Protein AF-K2C068-F1 (afdb_monomer_lite)

Foldseek 3Di:
DVVPVVVVVVVCVVVVVVLVVVLCDLAQQGVVVVVVLVVVVVVDPHDDVVVSVVSNVVRVVVVVVVVVVVVVVVVCVVVVD

Structure (mmCIF, N/CA/C/O backbone):
data_AF-K2C068-F1
#
_entry.id   AF-K2C068-F1
#
loop_
_atom_site.group_PDB
_atom_site.id
_atom_site.type_symbol
_atom_site.label_atom_id
_atom_site.label_alt_id
_atom_site.label_comp_id
_atom_site.label_asym_id
_atom_site.label_entity_id
_atom_site.label_seq_id
_atom_site.pdbx_PDB_ins_code
_atom_site.Cartn_x
_atom_site.Cartn_y
_atom_site.Cartn_z
_atom_site.occupancy
_atom_site.B_iso_or_equiv
_atom_site.auth_seq_id
_atom_site.auth_comp_id
_atom_site.auth_asym_id
_atom_site.auth_atom_id
_atom_site.pdbx_PDB_model_num
ATOM 1 N N . MET A 1 1 ? 33.477 -2.235 -14.947 1.00 55.06 1 MET A N 1
ATOM 2 C CA . MET A 1 1 ? 32.342 -2.974 -14.345 1.00 55.06 1 MET A CA 1
ATOM 3 C C . MET A 1 1 ? 32.000 -2.554 -12.902 1.00 55.06 1 MET A C 1
ATOM 5 O O . MET A 1 1 ? 31.138 -3.181 -12.310 1.00 55.06 1 MET A O 1
ATOM 9 N N . LYS A 1 2 ? 32.592 -1.486 -12.328 1.00 57.22 2 LYS A N 1
ATOM 10 C CA . LYS A 1 2 ? 32.240 -1.006 -10.971 1.00 57.22 2 LYS A CA 1
ATOM 11 C C . LYS A 1 2 ? 30.923 -0.210 -10.893 1.00 57.22 2 LYS A C 1
ATOM 13 O O . LYS A 1 2 ? 30.308 -0.199 -9.841 1.00 57.22 2 LYS A O 1
ATOM 18 N N . TYR A 1 3 ? 30.442 0.338 -12.012 1.00 62.19 3 TYR A N 1
ATOM 19 C CA . TYR A 1 3 ? 29.156 1.051 -12.086 1.00 62.19 3 TYR A CA 1
ATOM 20 C C . TYR A 1 3 ? 27.916 0.139 -12.040 1.00 62.19 3 TYR A C 1
ATOM 22 O O . TYR A 1 3 ? 26.807 0.620 -11.845 1.00 62.19 3 TYR A O 1
ATOM 30 N N . GLY A 1 4 ? 28.082 -1.179 -12.218 1.00 79.56 4 GLY A N 1
ATOM 31 C CA . GLY A 1 4 ? 26.951 -2.113 -12.230 1.00 79.56 4 GLY A CA 1
ATOM 32 C C . GLY A 1 4 ? 26.278 -2.257 -10.864 1.00 79.56 4 GLY A C 1
ATOM 33 O O . GLY A 1 4 ? 25.057 -2.323 -10.787 1.00 79.56 4 GLY A O 1
ATOM 34 N N . TRP A 1 5 ? 27.056 -2.258 -9.778 1.00 87.50 5 TRP A N 1
ATOM 35 C CA . TRP A 1 5 ? 26.510 -2.386 -8.422 1.00 87.50 5 TRP A CA 1
ATOM 36 C C . TRP A 1 5 ? 25.853 -1.118 -7.906 1.00 87.50 5 TRP A C 1
ATOM 38 O O . TRP A 1 5 ? 24.815 -1.212 -7.262 1.00 87.50 5 TRP A O 1
ATOM 48 N N . GLU A 1 6 ? 26.385 0.050 -8.249 1.00 89.81 6 GLU A N 1
ATOM 49 C CA . GLU A 1 6 ? 25.750 1.325 -7.909 1.00 89.81 6 GLU A CA 1
ATOM 50 C C . GLU A 1 6 ? 24.390 1.468 -8.611 1.00 89.81 6 GLU A C 1
ATOM 52 O O . GLU A 1 6 ? 23.398 1.750 -7.945 1.00 89.81 6 GLU A O 1
ATOM 57 N N . ALA A 1 7 ? 24.303 1.143 -9.907 1.00 90.50 7 ALA A N 1
ATOM 58 C CA . ALA A 1 7 ? 23.044 1.190 -10.656 1.00 90.50 7 ALA A CA 1
ATOM 59 C C . ALA A 1 7 ? 21.986 0.203 -10.123 1.00 90.50 7 ALA A C 1
ATOM 61 O O . ALA A 1 7 ? 20.800 0.523 -10.057 1.00 90.50 7 ALA A O 1
ATOM 62 N N . VAL A 1 8 ? 22.401 -1.001 -9.712 1.00 93.19 8 VAL A N 1
ATOM 63 C CA . VAL A 1 8 ? 21.486 -1.978 -9.098 1.00 93.19 8 VAL A CA 1
ATOM 64 C C . VAL A 1 8 ? 21.006 -1.490 -7.733 1.00 93.19 8 VAL A C 1
ATOM 66 O O . VAL A 1 8 ? 19.819 -1.601 -7.439 1.00 93.19 8 VAL A O 1
ATOM 69 N N . LEU A 1 9 ? 21.892 -0.930 -6.905 1.00 94.19 9 LEU A N 1
ATOM 70 C CA . LEU A 1 9 ? 21.513 -0.372 -5.605 1.00 94.19 9 LEU A CA 1
ATOM 71 C C . LEU A 1 9 ? 20.558 0.814 -5.752 1.00 94.19 9 LEU A C 1
ATOM 73 O O . LEU A 1 9 ? 19.600 0.913 -4.986 1.00 94.19 9 LEU A O 1
ATOM 77 N N . GLU A 1 10 ? 20.773 1.677 -6.741 1.00 94.00 10 GLU A N 1
ATOM 78 C CA . GLU A 1 10 ? 19.874 2.789 -7.053 1.00 94.00 10 GLU A CA 1
ATOM 79 C C . GLU A 1 10 ? 18.491 2.282 -7.484 1.00 94.00 10 GLU A C 1
ATOM 81 O O . GLU A 1 10 ? 17.475 2.692 -6.918 1.00 94.00 10 GLU A O 1
ATOM 86 N N . LEU A 1 11 ? 18.442 1.309 -8.401 1.00 95.31 11 LEU A N 1
ATOM 87 C CA . LEU A 1 11 ? 17.195 0.682 -8.836 1.00 95.31 11 LEU A CA 1
ATOM 88 C C . LEU A 1 11 ? 16.446 0.038 -7.661 1.00 95.31 11 LEU A C 1
ATOM 90 O O . LEU A 1 11 ? 15.253 0.278 -7.473 1.00 95.31 11 LEU A O 1
ATOM 94 N N . VAL A 1 12 ? 17.142 -0.762 -6.851 1.00 95.62 12 VAL A N 1
ATOM 95 C CA . VAL A 1 12 ? 16.561 -1.422 -5.675 1.00 95.62 12 VAL A CA 1
ATOM 96 C C . VAL A 1 12 ? 16.065 -0.391 -4.668 1.00 95.62 12 VAL A C 1
ATOM 98 O O . VAL A 1 12 ? 14.993 -0.584 -4.099 1.00 95.62 12 VAL A O 1
ATOM 101 N N . SER A 1 13 ? 16.785 0.713 -4.471 1.00 95.88 13 SER A N 1
ATOM 102 C CA . SER A 1 13 ? 16.376 1.780 -3.552 1.00 95.88 13 SER A CA 1
ATOM 103 C C . SER A 1 13 ? 15.074 2.436 -4.005 1.00 95.88 13 SER A C 1
ATOM 105 O O . SER A 1 13 ? 14.145 2.563 -3.208 1.00 95.88 13 SER A O 1
ATOM 107 N N . ILE A 1 14 ? 14.963 2.784 -5.291 1.00 96.81 14 ILE A N 1
ATOM 108 C CA . ILE A 1 14 ? 13.752 3.395 -5.859 1.00 96.81 14 ILE A CA 1
ATOM 109 C C . ILE A 1 14 ? 12.567 2.424 -5.794 1.00 96.81 14 ILE A C 1
ATOM 111 O O . ILE A 1 14 ? 11.474 2.803 -5.370 1.00 96.81 14 ILE A O 1
ATOM 115 N N . LEU A 1 15 ? 12.772 1.158 -6.169 1.00 95.75 15 LEU A N 1
ATOM 116 C CA . LEU A 1 15 ? 11.730 0.131 -6.091 1.00 95.75 15 LEU A CA 1
ATOM 117 C C . LEU A 1 15 ? 11.271 -0.099 -4.647 1.00 95.75 15 LEU A C 1
ATOM 119 O O . LEU A 1 15 ? 10.071 -0.130 -4.380 1.00 95.75 15 LEU A O 1
ATOM 123 N N . SER A 1 16 ? 12.214 -0.207 -3.710 1.00 95.38 16 SER A N 1
ATOM 124 C CA . SER A 1 16 ? 11.919 -0.425 -2.290 1.00 95.38 16 SER A CA 1
ATOM 125 C C . SER A 1 16 ? 11.158 0.751 -1.686 1.00 95.38 16 SER A C 1
ATOM 127 O O . SER A 1 16 ? 10.198 0.537 -0.950 1.00 95.38 16 SER A O 1
ATOM 129 N N . LEU A 1 17 ? 11.537 1.987 -2.025 1.00 95.69 17 LEU A N 1
ATOM 130 C CA . LEU A 1 17 ? 10.836 3.185 -1.570 1.00 95.69 17 LEU A CA 1
ATOM 131 C C . LEU A 1 17 ? 9.398 3.226 -2.101 1.00 95.69 17 LEU A C 1
ATOM 133 O O . L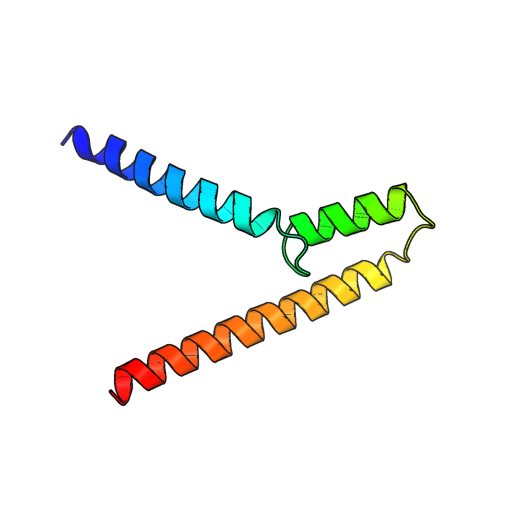EU A 1 17 ? 8.473 3.474 -1.331 1.00 95.69 17 LEU A O 1
ATOM 137 N N . ASN A 1 18 ? 9.192 2.922 -3.385 1.00 94.81 18 ASN A N 1
ATOM 138 C CA . ASN A 1 18 ? 7.851 2.851 -3.968 1.00 94.81 18 ASN A CA 1
ATOM 139 C C . ASN A 1 18 ? 6.990 1.786 -3.282 1.00 94.81 18 ASN A C 1
ATOM 141 O O . ASN A 1 18 ? 5.847 2.060 -2.918 1.00 94.81 18 ASN A O 1
ATOM 145 N N . LEU A 1 19 ? 7.541 0.592 -3.049 1.00 91.69 19 LEU A N 1
ATOM 146 C CA . LEU A 1 19 ? 6.841 -0.475 -2.332 1.00 91.69 19 LEU A CA 1
ATOM 147 C C . LEU A 1 19 ? 6.518 -0.078 -0.889 1.00 91.69 19 LEU A C 1
ATOM 149 O O . LEU A 1 19 ? 5.420 -0.361 -0.421 1.00 91.69 19 LEU A O 1
ATOM 153 N N . ALA A 1 20 ? 7.434 0.602 -0.196 1.00 91.81 20 ALA A N 1
ATOM 154 C CA . ALA A 1 20 ? 7.198 1.098 1.156 1.00 91.81 20 ALA A CA 1
ATOM 155 C C . ALA A 1 20 ? 6.051 2.121 1.189 1.00 91.81 20 ALA A C 1
ATOM 157 O O . ALA A 1 20 ? 5.154 2.003 2.021 1.00 91.81 20 ALA A O 1
ATOM 158 N N . ILE A 1 21 ? 6.037 3.082 0.259 1.00 92.75 21 ILE A N 1
ATOM 159 C CA . ILE A 1 21 ? 4.967 4.084 0.150 1.00 92.75 21 ILE A CA 1
ATOM 160 C C . ILE A 1 21 ? 3.624 3.405 -0.132 1.00 92.75 21 ILE A C 1
ATOM 162 O O . ILE A 1 21 ? 2.649 3.681 0.565 1.00 92.75 21 ILE A O 1
ATOM 166 N N . LEU A 1 22 ? 3.574 2.494 -1.110 1.00 90.19 22 LEU A N 1
ATOM 167 C CA . LEU A 1 22 ? 2.356 1.756 -1.450 1.00 90.19 22 LEU A CA 1
ATOM 168 C C . LEU A 1 22 ? 1.854 0.930 -0.262 1.00 90.19 22 LEU A C 1
ATOM 170 O O . LEU A 1 22 ? 0.674 1.005 0.065 1.00 90.19 22 LEU A O 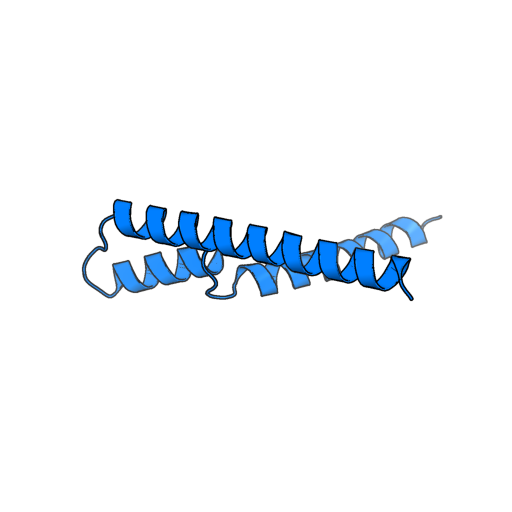1
ATOM 174 N N . ASN A 1 23 ? 2.737 0.203 0.428 1.00 89.06 23 ASN A N 1
ATOM 175 C CA . ASN A 1 23 ? 2.357 -0.632 1.566 1.00 89.06 23 ASN A CA 1
ATOM 176 C C . ASN A 1 23 ? 1.892 0.164 2.786 1.00 89.06 23 ASN A C 1
ATOM 178 O O . ASN A 1 23 ? 1.150 -0.391 3.581 1.00 89.06 23 ASN A O 1
ATOM 182 N N . ILE A 1 24 ? 2.273 1.432 2.953 1.00 89.94 24 ILE A N 1
ATOM 183 C CA . ILE A 1 24 ? 1.782 2.279 4.055 1.00 89.94 24 ILE A CA 1
ATOM 184 C C . ILE A 1 24 ? 0.348 2.773 3.804 1.00 89.94 24 ILE A C 1
ATOM 186 O O . ILE A 1 24 ? -0.346 3.149 4.753 1.00 89.94 24 ILE A O 1
ATOM 190 N N . LEU A 1 25 ? -0.131 2.756 2.555 1.00 89.50 25 LEU A N 1
ATOM 191 C CA . LEU A 1 25 ? -1.485 3.202 2.238 1.00 89.50 25 LEU A CA 1
ATOM 192 C C . LEU A 1 25 ? -2.535 2.374 3.002 1.00 89.50 25 LEU A C 1
ATOM 194 O O . LEU A 1 25 ? -2.392 1.154 3.137 1.00 89.50 25 LEU A O 1
ATOM 198 N N . PRO A 1 26 ? -3.628 3.006 3.470 1.00 81.75 26 PRO A N 1
ATOM 199 C CA . PRO A 1 26 ? -4.679 2.341 4.233 1.00 81.75 26 PRO A CA 1
ATOM 200 C C . PRO A 1 26 ? -5.618 1.533 3.322 1.00 81.75 26 PRO A C 1
ATOM 202 O O . PRO A 1 26 ? -6.834 1.722 3.333 1.00 81.75 26 PRO A O 1
ATOM 205 N N . PHE A 1 27 ? -5.057 0.646 2.496 1.00 83.12 27 PHE A N 1
ATOM 206 C CA . PHE A 1 27 ? -5.808 -0.202 1.579 1.00 83.12 27 PHE A CA 1
ATOM 207 C C . PHE A 1 27 ? -5.942 -1.628 2.144 1.00 83.12 27 PHE A C 1
ATOM 209 O O . PHE A 1 27 ? -4.944 -2.217 2.576 1.00 83.12 27 PHE A O 1
ATOM 216 N N . PRO A 1 28 ? -7.149 -2.221 2.150 1.00 71.81 28 PRO A N 1
ATOM 217 C CA . PRO A 1 28 ? -7.346 -3.613 2.544 1.00 71.81 28 PRO A CA 1
ATOM 218 C C . PRO A 1 28 ? -6.476 -4.550 1.692 1.00 71.81 28 PRO A C 1
ATOM 220 O O . PRO A 1 28 ? -6.544 -4.486 0.471 1.00 71.81 28 PRO A O 1
ATOM 223 N N . ALA A 1 29 ? -5.700 -5.421 2.350 1.00 78.38 29 ALA A N 1
ATOM 224 C CA . ALA A 1 29 ? -4.668 -6.334 1.803 1.00 78.38 29 ALA A CA 1
ATOM 225 C C . ALA A 1 29 ? -3.223 -5.813 1.815 1.00 78.38 29 ALA A C 1
ATOM 227 O O . ALA A 1 29 ? -2.313 -6.627 1.685 1.00 78.38 29 ALA A O 1
ATOM 228 N N . LEU A 1 30 ? -3.007 -4.514 2.038 1.00 83.75 30 LEU A N 1
ATOM 229 C CA . LEU A 1 30 ? -1.676 -3.948 2.276 1.00 83.75 30 LEU A CA 1
ATOM 230 C C . LEU A 1 30 ? -1.370 -3.872 3.779 1.00 83.75 30 LEU A C 1
ATOM 232 O O . LEU A 1 30 ? -2.284 -3.819 4.614 1.00 83.75 30 LEU A O 1
ATOM 236 N N . ASP A 1 31 ? -0.080 -3.836 4.120 1.00 87.31 31 ASP A N 1
ATOM 237 C CA . ASP A 1 31 ? 0.398 -3.807 5.510 1.00 87.31 31 ASP A CA 1
ATOM 238 C C . ASP A 1 31 ? -0.129 -2.585 6.286 1.00 87.31 31 ASP A C 1
ATOM 240 O O . ASP A 1 31 ? -0.524 -2.689 7.448 1.00 87.31 31 ASP A O 1
ATOM 244 N N . GLY A 1 32 ? -0.225 -1.431 5.631 1.00 85.94 32 GLY A N 1
ATOM 245 C CA . GLY A 1 32 ? -0.737 -0.173 6.172 1.00 85.94 32 GLY A CA 1
ATOM 246 C C . GLY A 1 32 ? -2.226 -0.223 6.501 1.00 85.94 32 GLY A C 1
ATOM 247 O O . GLY A 1 32 ? -2.650 0.340 7.510 1.00 85.94 32 GLY A O 1
ATOM 248 N N . GLY A 1 33 ? -3.016 -0.977 5.729 1.00 85.56 33 GLY A N 1
ATOM 249 C CA . GLY A 1 33 ? -4.417 -1.256 6.050 1.00 85.56 33 GLY A CA 1
ATOM 250 C C . GLY A 1 33 ? -4.556 -2.028 7.363 1.00 85.56 33 GLY A C 1
ATOM 251 O O . GLY A 1 33 ? -5.387 -1.679 8.202 1.00 85.56 33 GLY A O 1
ATOM 252 N N . ARG A 1 34 ? -3.686 -3.019 7.590 1.00 84.75 34 ARG A N 1
ATOM 253 C CA . ARG A 1 34 ? -3.650 -3.786 8.843 1.00 84.75 34 ARG A CA 1
ATOM 254 C C . ARG A 1 34 ? -3.229 -2.921 10.026 1.00 84.75 34 ARG A C 1
ATOM 256 O O . ARG A 1 34 ? -3.855 -2.967 11.082 1.00 84.75 34 ARG A O 1
ATOM 263 N N . ILE A 1 35 ? -2.182 -2.115 9.846 1.00 86.56 35 ILE A N 1
ATOM 264 C CA . ILE A 1 35 ? -1.705 -1.181 10.873 1.00 86.56 35 ILE A CA 1
ATOM 265 C C . ILE A 1 35 ? -2.820 -0.205 11.256 1.00 86.56 35 ILE A C 1
ATOM 267 O O . ILE A 1 35 ? -3.065 -0.010 12.445 1.00 86.56 35 ILE A O 1
ATOM 271 N N . LEU A 1 36 ? -3.538 0.355 10.276 1.00 86.69 36 LEU A N 1
ATOM 272 C CA . LEU A 1 36 ? -4.665 1.247 10.533 1.00 86.69 36 LEU A CA 1
ATOM 273 C C . LEU A 1 36 ? -5.763 0.548 11.347 1.00 86.69 36 LEU A C 1
ATOM 275 O O . LEU A 1 36 ? -6.235 1.117 12.329 1.00 86.69 36 LEU A O 1
ATOM 279 N N . PHE A 1 37 ? -6.131 -0.686 10.990 1.00 83.50 37 PHE A N 1
ATOM 280 C CA . PHE A 1 37 ? -7.109 -1.472 11.749 1.00 83.50 37 PHE A CA 1
ATOM 281 C C . PHE A 1 37 ? -6.681 -1.672 13.205 1.00 83.50 37 PHE A C 1
ATOM 283 O O . PHE A 1 37 ? -7.461 -1.389 14.111 1.00 83.50 37 PHE A O 1
ATOM 290 N N . VAL A 1 38 ? -5.427 -2.064 13.440 1.00 84.44 38 VAL A N 1
ATOM 291 C CA . VAL A 1 38 ? -4.883 -2.258 14.793 1.00 84.44 38 VAL A CA 1
ATOM 292 C C . VAL A 1 38 ? -4.848 -0.946 15.586 1.00 84.44 38 VAL A C 1
ATOM 294 O O . VAL A 1 38 ? -5.132 -0.938 16.785 1.00 84.44 38 VAL A O 1
ATOM 297 N N . VAL A 1 39 ? -4.505 0.178 14.949 1.00 86.06 39 VAL A N 1
ATOM 298 C CA . VAL A 1 39 ? -4.518 1.504 15.592 1.00 86.06 39 VAL A CA 1
ATOM 299 C C . VAL A 1 39 ? -5.945 1.907 15.970 1.00 86.06 39 VAL A C 1
ATOM 301 O O . VAL A 1 39 ? -6.173 2.335 17.102 1.00 86.06 39 VAL A O 1
ATOM 304 N N . ILE A 1 40 ? -6.914 1.713 15.072 1.00 83.56 40 ILE A N 1
ATOM 305 C CA . ILE A 1 40 ? -8.334 1.971 15.344 1.00 83.56 40 ILE A CA 1
ATOM 306 C C . ILE A 1 40 ? -8.846 1.064 16.470 1.00 83.56 40 ILE A C 1
ATOM 308 O O . ILE A 1 40 ? -9.539 1.540 17.364 1.00 83.56 40 ILE A O 1
ATOM 312 N N . GLU A 1 41 ? -8.473 -0.216 16.489 1.00 83.69 41 GLU A N 1
ATOM 313 C CA . GLU A 1 41 ? -8.839 -1.139 17.568 1.00 83.69 41 GLU A CA 1
ATOM 314 C C . GLU A 1 41 ? -8.257 -0.738 18.924 1.00 83.69 41 GLU A C 1
ATOM 316 O O . GLU A 1 41 ? -8.922 -0.911 19.943 1.00 83.69 41 GLU A O 1
ATOM 321 N N . LYS A 1 42 ? -7.027 -0.209 18.952 1.00 82.19 42 LYS A N 1
ATOM 322 C CA . LYS A 1 42 ? -6.402 0.296 20.183 1.00 82.19 42 LYS A CA 1
ATOM 323 C C . LYS A 1 42 ? -7.075 1.564 20.708 1.00 82.19 42 LYS A C 1
ATOM 325 O O . LYS A 1 42 ? -7.086 1.768 21.918 1.00 82.19 42 LYS A O 1
ATOM 330 N N . LEU A 1 43 ? -7.601 2.408 19.820 1.00 82.19 43 LEU A N 1
ATOM 331 C CA . LEU A 1 43 ? -8.296 3.653 20.169 1.00 82.19 43 LEU A CA 1
ATOM 332 C C . LEU A 1 43 ? -9.806 3.455 20.413 1.00 82.19 43 LEU A C 1
ATOM 334 O O . LEU A 1 43 ? -10.444 4.318 21.012 1.00 82.19 43 LEU A O 1
ATOM 338 N N . GLY A 1 44 ? -10.383 2.339 19.959 1.00 77.88 44 GLY A N 1
ATOM 339 C CA . GLY A 1 44 ? -11.807 2.012 20.053 1.00 77.88 44 GLY A CA 1
ATOM 340 C C . GLY A 1 44 ? -12.109 0.730 20.839 1.00 77.88 44 GLY A C 1
ATOM 341 O O . GLY A 1 44 ? -11.326 0.255 21.659 1.00 77.88 44 GLY A O 1
ATOM 342 N N . LYS A 1 45 ? -13.293 0.147 20.602 1.00 65.19 45 LYS A N 1
ATOM 343 C CA . LYS A 1 45 ? -13.627 -1.201 21.094 1.00 65.19 45 LYS A CA 1
ATOM 344 C C . LYS A 1 45 ? -12.992 -2.239 20.169 1.00 65.19 45 LYS A C 1
ATOM 346 O O . LYS A 1 45 ? -13.133 -2.108 18.957 1.00 65.19 45 LYS A O 1
ATOM 351 N N . LYS A 1 46 ? -12.378 -3.285 20.746 1.00 63.59 46 LYS A N 1
ATOM 352 C CA . LYS A 1 46 ? -11.834 -4.446 20.014 1.00 63.59 46 LYS A CA 1
ATOM 353 C C . LYS A 1 46 ? -12.802 -4.882 18.916 1.00 63.59 46 LYS A C 1
ATOM 355 O O . LYS A 1 46 ? -13.921 -5.314 19.218 1.00 63.59 46 LYS A O 1
ATOM 360 N N . ALA A 1 47 ? -12.372 -4.782 17.664 1.00 63.41 47 ALA A N 1
ATOM 361 C CA . ALA A 1 47 ? -13.074 -5.437 16.585 1.00 63.41 47 ALA A CA 1
ATOM 362 C C . ALA A 1 47 ? -12.925 -6.950 16.801 1.00 63.41 47 ALA A C 1
ATOM 364 O O . ALA A 1 47 ? -11.987 -7.446 17.428 1.00 63.41 47 ALA A O 1
ATOM 365 N N . ARG A 1 48 ? -13.904 -7.735 16.352 1.00 74.81 48 ARG A N 1
ATOM 366 C CA . ARG A 1 48 ? -13.746 -9.191 16.403 1.00 74.81 48 ARG A CA 1
ATOM 367 C C . ARG A 1 48 ? -12.626 -9.565 15.421 1.00 74.81 48 ARG A C 1
ATOM 369 O O . ARG A 1 48 ? -12.774 -9.231 14.246 1.00 74.81 48 ARG A O 1
ATOM 376 N N . PRO A 1 49 ? -11.599 -10.338 15.822 1.00 75.62 49 PRO A N 1
ATOM 377 C CA . PRO A 1 49 ? -10.519 -10.765 14.921 1.00 75.62 49 PRO A CA 1
ATOM 378 C C . PRO A 1 49 ? -11.016 -11.485 13.655 1.00 75.62 49 PRO A C 1
ATOM 380 O O . PRO A 1 49 ? -10.355 -11.493 12.622 1.00 75.62 49 PRO A O 1
ATOM 383 N N . ALA A 1 50 ? -12.206 -12.094 13.721 1.00 79.38 50 ALA A N 1
ATOM 384 C CA . ALA A 1 50 ? -12.870 -12.706 12.573 1.00 79.38 50 ALA A CA 1
ATOM 385 C C . ALA A 1 50 ? -13.286 -11.682 11.499 1.00 79.38 50 ALA A C 1
ATOM 387 O O . ALA A 1 50 ? -13.199 -11.974 10.311 1.00 79.38 50 ALA A O 1
ATOM 388 N N . VAL A 1 51 ? -13.711 -10.483 11.909 1.00 80.50 51 VAL A N 1
ATOM 389 C CA . VAL A 1 51 ? -14.139 -9.411 10.998 1.00 80.50 51 VAL A CA 1
ATOM 390 C C . VAL A 1 51 ? -12.930 -8.801 10.293 1.00 80.50 51 VAL A C 1
ATOM 392 O O . VAL A 1 51 ? -12.971 -8.635 9.080 1.00 80.50 51 VAL A O 1
ATOM 395 N N . GLU A 1 52 ? -11.831 -8.558 11.012 1.00 81.06 52 GLU A N 1
ATOM 396 C CA . GLU A 1 52 ? -10.572 -8.068 10.427 1.00 81.06 52 GLU A CA 1
ATOM 397 C C . GLU A 1 52 ? -10.043 -9.032 9.353 1.00 81.06 52 GLU A C 1
ATOM 399 O O . GLU A 1 52 ? -9.762 -8.621 8.228 1.00 81.06 52 GLU A O 1
ATOM 404 N N . ARG A 1 53 ? -9.983 -10.337 9.662 1.00 83.12 53 ARG A N 1
ATOM 405 C CA . ARG A 1 53 ? -9.558 -11.362 8.693 1.00 83.12 53 ARG A CA 1
ATOM 406 C C . ARG A 1 53 ? -10.454 -11.399 7.464 1.00 83.12 53 ARG A C 1
ATOM 408 O O . ARG A 1 53 ? -9.939 -11.501 6.357 1.00 83.12 53 ARG A O 1
ATOM 415 N N . MET A 1 54 ? -11.769 -11.310 7.651 1.00 87.12 54 MET A N 1
ATOM 416 C CA . MET A 1 54 ? -12.722 -11.326 6.544 1.00 87.12 54 MET A CA 1
ATOM 417 C C . MET A 1 54 ? -12.559 -10.090 5.651 1.00 87.12 54 MET A C 1
ATOM 419 O O . MET A 1 54 ? -12.492 -10.229 4.434 1.00 87.12 54 MET A O 1
ATOM 423 N N . ILE A 1 55 ? -12.418 -8.896 6.238 1.00 86.31 55 ILE A N 1
ATOM 424 C CA . ILE A 1 55 ? -12.180 -7.651 5.491 1.00 86.31 55 ILE A CA 1
ATOM 425 C C . ILE A 1 55 ? -10.862 -7.731 4.718 1.00 86.31 55 ILE A C 1
ATOM 427 O O . ILE A 1 55 ? -10.827 -7.391 3.538 1.00 86.31 55 ILE A O 1
ATOM 431 N N . HIS A 1 56 ? -9.793 -8.230 5.342 1.00 87.00 56 HIS A N 1
ATOM 432 C CA . HIS A 1 56 ? -8.512 -8.411 4.664 1.00 87.00 56 HIS A CA 1
ATOM 433 C C . HIS A 1 56 ? -8.578 -9.433 3.528 1.00 87.00 56 HIS A C 1
ATOM 435 O O . HIS A 1 56 ? -8.040 -9.174 2.456 1.00 87.00 56 HIS A O 1
ATOM 441 N N . GLN A 1 57 ? -9.246 -10.570 3.728 1.00 88.50 57 GLN A N 1
ATOM 442 C CA . GLN A 1 57 ? -9.405 -11.593 2.692 1.00 88.50 57 GLN A CA 1
ATOM 443 C C . GLN A 1 57 ? -10.224 -11.083 1.506 1.00 88.50 57 GLN A C 1
ATOM 445 O O . GLN A 1 57 ? -9.812 -11.268 0.364 1.00 88.50 57 GLN A O 1
ATOM 450 N N . ILE A 1 58 ? -11.346 -10.405 1.765 1.00 90.44 58 ILE A N 1
ATOM 451 C CA . ILE A 1 58 ? -12.177 -9.800 0.717 1.00 90.44 58 ILE A CA 1
ATOM 452 C C . ILE A 1 58 ? -11.383 -8.717 -0.016 1.00 90.44 58 ILE A C 1
ATOM 454 O O . ILE A 1 58 ? -11.342 -8.713 -1.244 1.00 90.44 58 ILE A O 1
ATOM 458 N N . GLY A 1 59 ? -10.697 -7.845 0.727 1.00 87.50 59 GLY A N 1
ATOM 459 C CA . GLY A 1 59 ? -9.810 -6.830 0.167 1.00 87.50 59 GLY A CA 1
ATOM 460 C C . GLY A 1 59 ? -8.747 -7.427 -0.750 1.00 87.50 59 GLY A C 1
ATOM 461 O O . GLY A 1 59 ? -8.545 -6.940 -1.857 1.00 87.50 59 GLY A O 1
ATOM 462 N N . MET A 1 60 ?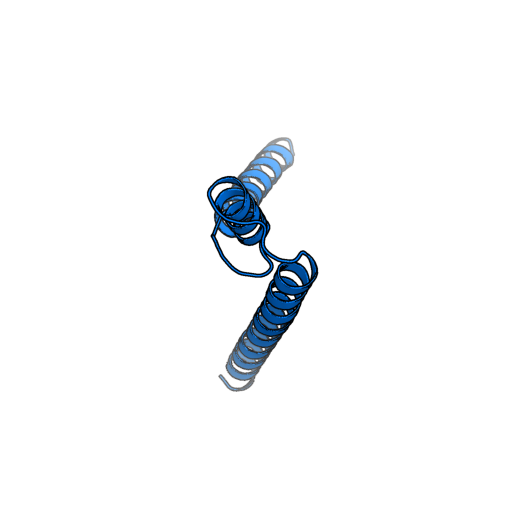 -8.137 -8.539 -0.336 1.00 89.38 60 MET A N 1
ATOM 463 C CA . MET A 1 60 ? -7.111 -9.233 -1.112 1.00 89.38 60 MET A CA 1
ATOM 464 C C . MET A 1 60 ? -7.681 -9.867 -2.379 1.00 89.38 60 MET A C 1
ATOM 466 O O . MET A 1 60 ? -7.077 -9.745 -3.441 1.00 89.38 60 MET A 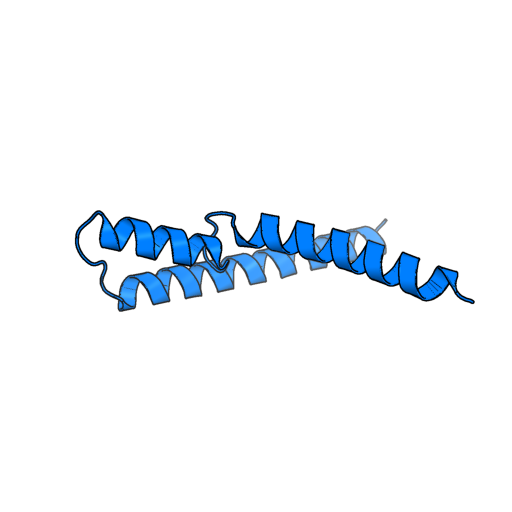O 1
ATOM 470 N N . MET A 1 61 ? -8.860 -10.489 -2.305 1.00 92.62 61 MET A N 1
ATOM 471 C CA . MET A 1 61 ? -9.540 -11.017 -3.492 1.00 92.62 61 MET A CA 1
ATOM 472 C C . MET A 1 61 ? -9.892 -9.908 -4.486 1.00 92.62 61 MET A C 1
ATOM 474 O O . MET A 1 61 ? -9.678 -10.082 -5.683 1.00 92.62 61 MET A O 1
ATOM 478 N N . ILE A 1 62 ? -10.388 -8.763 -4.006 1.00 91.88 62 ILE A N 1
ATOM 479 C CA . ILE A 1 62 ? -10.698 -7.604 -4.854 1.00 91.88 62 ILE A CA 1
ATOM 480 C C . ILE A 1 62 ? -9.422 -7.062 -5.500 1.00 91.88 62 ILE A C 1
ATOM 482 O O . ILE A 1 62 ? -9.409 -6.833 -6.706 1.00 91.88 62 ILE A O 1
ATOM 486 N N . LEU A 1 63 ? -8.346 -6.891 -4.728 1.00 90.00 63 LEU A N 1
ATOM 487 C CA . LEU A 1 63 ? -7.074 -6.372 -5.229 1.00 90.00 63 LEU A CA 1
ATOM 488 C C . LEU A 1 63 ? -6.487 -7.284 -6.317 1.00 90.00 63 LEU A C 1
ATOM 490 O O . LEU A 1 63 ? -6.113 -6.806 -7.385 1.00 90.00 63 LEU A O 1
ATOM 494 N N . LEU A 1 64 ? -6.461 -8.599 -6.077 1.00 91.75 64 LEU A N 1
ATOM 495 C CA . LEU A 1 64 ? -5.997 -9.590 -7.052 1.00 91.75 64 LEU A CA 1
ATOM 496 C C . LEU A 1 64 ? -6.908 -9.652 -8.284 1.00 91.75 64 LEU A C 1
ATOM 498 O O . LEU A 1 64 ? -6.418 -9.748 -9.407 1.00 91.75 64 LEU A O 1
ATOM 502 N N . GLY A 1 65 ? -8.226 -9.558 -8.097 1.00 94.50 65 GLY A N 1
ATOM 503 C CA . GLY A 1 65 ? -9.186 -9.502 -9.198 1.00 94.50 65 GLY A CA 1
ATOM 504 C C . GLY A 1 65 ? -8.998 -8.261 -10.074 1.00 94.50 65 GLY A C 1
ATOM 505 O O . GLY A 1 65 ? -8.993 -8.369 -11.299 1.00 94.50 65 GLY A O 1
ATOM 506 N N . LEU A 1 66 ? -8.780 -7.094 -9.461 1.00 92.44 66 LEU A N 1
ATOM 507 C CA . LEU A 1 66 ? -8.469 -5.850 -10.167 1.00 92.44 66 LEU A CA 1
ATOM 508 C C . LEU A 1 66 ? -7.135 -5.943 -10.908 1.00 92.44 66 LEU A C 1
ATOM 510 O O . LEU A 1 66 ? -7.080 -5.581 -12.079 1.00 92.44 66 LEU A O 1
ATOM 514 N N . LEU A 1 67 ? -6.090 -6.475 -10.268 1.00 93.31 67 LEU A N 1
ATOM 515 C CA . LEU A 1 67 ? -4.795 -6.719 -10.905 1.00 93.31 67 LEU A CA 1
ATOM 516 C C . LEU A 1 67 ? -4.962 -7.568 -12.173 1.00 93.31 67 LEU A C 1
ATOM 518 O O . LEU A 1 67 ? -4.438 -7.207 -13.225 1.00 93.31 67 LEU A O 1
ATOM 522 N N . LEU A 1 68 ? -5.719 -8.666 -12.093 1.00 95.94 68 LEU A N 1
ATOM 523 C CA . LEU A 1 68 ? -5.996 -9.534 -13.237 1.00 95.94 68 LEU A CA 1
ATOM 524 C C . LEU A 1 68 ? -6.788 -8.811 -14.330 1.00 95.94 68 LEU A C 1
ATOM 526 O O . LEU A 1 68 ? -6.416 -8.902 -15.496 1.00 95.94 68 LEU A O 1
ATOM 530 N N . LEU A 1 69 ? -7.843 -8.073 -13.973 1.00 96.00 69 LEU A N 1
ATOM 5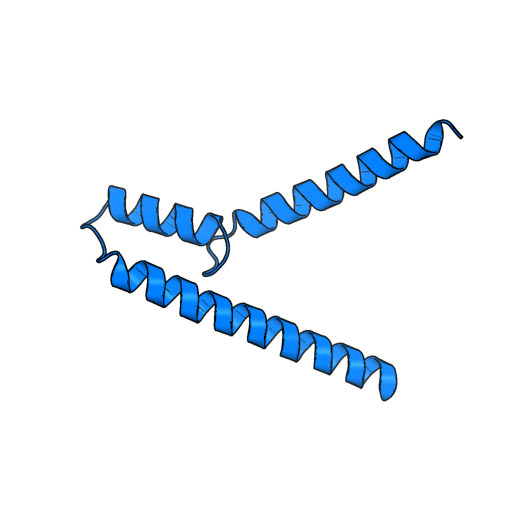31 C CA . LEU A 1 69 ? -8.645 -7.308 -14.934 1.00 96.00 69 LEU A CA 1
ATOM 532 C C . LEU A 1 69 ? -7.807 -6.273 -15.686 1.00 96.00 69 LEU A C 1
ATOM 534 O O . LEU A 1 69 ? -7.886 -6.201 -16.911 1.00 96.00 69 LEU A O 1
ATOM 538 N N . ILE A 1 70 ? -6.996 -5.499 -14.962 1.00 95.19 70 ILE A N 1
ATOM 539 C CA . ILE A 1 70 ? -6.102 -4.494 -15.544 1.00 95.19 70 ILE A CA 1
ATOM 540 C C . ILE A 1 70 ? -5.087 -5.183 -16.457 1.00 95.19 70 ILE A C 1
ATOM 542 O O . ILE A 1 70 ? -4.956 -4.803 -17.615 1.00 95.19 70 ILE A O 1
ATOM 546 N N . THR A 1 71 ? -4.449 -6.255 -15.979 1.00 95.00 71 THR A N 1
ATOM 547 C CA . THR A 1 71 ? -3.444 -7.006 -16.746 1.00 95.00 71 THR A CA 1
ATOM 548 C C . THR A 1 71 ? -4.029 -7.581 -18.039 1.00 95.00 71 THR A C 1
ATOM 550 O O . THR A 1 71 ? -3.425 -7.458 -19.101 1.00 95.00 71 THR A O 1
ATOM 553 N N . VAL A 1 72 ? -5.222 -8.185 -17.986 1.00 96.38 72 VAL A N 1
ATOM 554 C CA . VAL A 1 72 ? -5.907 -8.711 -19.178 1.00 96.38 72 VAL A CA 1
ATOM 555 C C . VAL A 1 72 ? -6.269 -7.583 -20.138 1.00 96.38 72 VAL A C 1
ATOM 557 O O . VAL A 1 72 ? -6.074 -7.732 -21.342 1.00 96.38 72 VAL A O 1
ATOM 560 N N . ASN A 1 73 ? -6.771 -6.455 -19.634 1.00 95.81 73 ASN A N 1
ATOM 561 C CA . ASN A 1 73 ? -7.099 -5.304 -20.467 1.00 95.81 73 ASN A CA 1
ATOM 562 C C . ASN A 1 73 ? -5.856 -4.728 -21.162 1.00 95.81 73 ASN A C 1
ATOM 564 O O . ASN A 1 73 ? -5.902 -4.455 -22.360 1.00 95.81 73 ASN A O 1
ATOM 568 N N . ASP A 1 74 ? -4.738 -4.610 -20.445 1.00 93.94 74 ASP A N 1
ATOM 569 C CA . ASP A 1 74 ? -3.466 -4.141 -20.993 1.00 93.94 74 ASP A CA 1
ATOM 570 C C . ASP A 1 74 ? -2.937 -5.097 -22.070 1.00 93.94 74 ASP A C 1
ATOM 572 O O . ASP A 1 74 ? -2.578 -4.654 -23.160 1.00 93.94 74 ASP A O 1
ATOM 576 N N . ILE A 1 75 ? -2.979 -6.414 -21.830 1.00 95.88 75 ILE A N 1
ATOM 577 C CA . ILE A 1 75 ? -2.597 -7.426 -22.828 1.00 95.88 75 ILE A CA 1
ATOM 578 C C . ILE A 1 75 ? -3.504 -7.346 -24.061 1.00 95.88 75 ILE A C 1
ATOM 580 O O . ILE A 1 75 ? -3.012 -7.312 -25.186 1.00 95.88 75 ILE A O 1
ATOM 584 N N . LEU A 1 76 ? -4.827 -7.293 -23.879 1.00 95.75 76 LEU A N 1
ATOM 585 C CA . LEU A 1 76 ? -5.776 -7.194 -24.991 1.00 95.75 76 LEU A CA 1
ATOM 586 C C . LEU A 1 76 ? -5.569 -5.914 -25.797 1.00 95.75 76 LEU A C 1
ATOM 588 O O . LEU A 1 76 ? -5.700 -5.944 -27.018 1.00 95.75 76 LEU A O 1
ATOM 592 N N . ARG A 1 77 ? -5.237 -4.806 -25.131 1.00 94.50 77 ARG A N 1
ATOM 593 C CA . ARG A 1 77 ? -4.914 -3.536 -25.780 1.00 94.50 77 ARG A CA 1
ATOM 594 C C . ARG A 1 77 ? -3.634 -3.633 -26.607 1.00 94.50 77 ARG A C 1
ATOM 596 O O . ARG A 1 77 ? -3.624 -3.109 -27.710 1.00 94.50 77 ARG A O 1
ATOM 603 N N . ILE A 1 78 ? -2.601 -4.306 -26.102 1.00 95.19 78 ILE A N 1
ATOM 604 C CA . ILE A 1 78 ? -1.335 -4.529 -26.821 1.00 95.19 78 ILE A CA 1
ATOM 605 C C . ILE A 1 78 ? -1.517 -5.486 -28.009 1.00 95.19 78 ILE A C 1
ATOM 607 O O . ILE A 1 78 ? -0.821 -5.354 -29.003 1.00 95.19 78 ILE A O 1
ATOM 611 N N . VAL A 1 79 ? -2.425 -6.463 -27.912 1.00 94.88 79 VAL A N 1
ATOM 612 C CA . VAL A 1 79 ? -2.665 -7.452 -28.980 1.00 94.88 79 VAL A CA 1
ATOM 613 C C . VAL A 1 79 ? -3.614 -6.929 -30.064 1.00 94.88 79 VAL A C 1
ATOM 615 O O . VAL A 1 79 ? -3.517 -7.348 -31.215 1.00 94.88 79 VAL A O 1
ATOM 618 N N . ARG A 1 80 ? -4.581 -6.074 -29.704 1.00 87.75 80 ARG A N 1
ATOM 619 C CA . ARG A 1 80 ? -5.572 -5.512 -30.643 1.00 87.75 80 ARG A CA 1
ATOM 620 C C . ARG A 1 80 ? -5.159 -4.172 -31.254 1.00 87.75 80 ARG A C 1
ATOM 622 O O . ARG A 1 80 ? -5.746 -3.799 -32.268 1.00 87.75 80 ARG A O 1
ATOM 629 N N . GLY A 1 81 ? -4.267 -3.434 -30.598 1.00 68.94 81 GLY A N 1
ATOM 630 C CA . GLY A 1 81 ? -3.637 -2.220 -31.126 1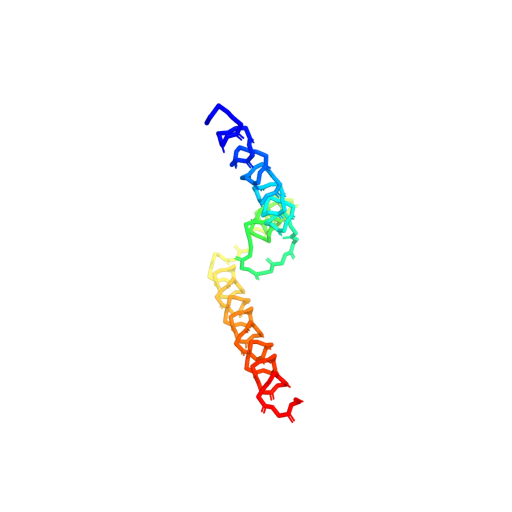.00 68.94 81 GLY A CA 1
ATOM 631 C C . GLY A 1 81 ? -2.364 -2.551 -31.882 1.00 68.94 81 GLY A C 1
ATOM 632 O O . GLY A 1 81 ? -2.047 -1.778 -32.808 1.00 68.94 81 GLY A O 1
#

Sequence (81 aa):
MKYGWEAVLELVSILSLNLAILNILPFPALDGGRILFVVIEKLGKKARPAVERMIHQIGMMILLGLLLLITVNDILRIVRG

pLDDT: mean 86.58, std 9.55, range [55.06, 96.81]

Secondary structure (DSSP, 8-state):
-THHHHHHHHHHHHHHHHHHHHHHS--TTSHHHHHHHHHHHHHSS---HHHHHHHHHHHHHHHHHHHHHHHHHHHHHHHH-

Radius of gyration: 18.48 Å; chains: 1; bounding box: 46×17×52 Å